Protein AF-A0A414Y641-F1 (afdb_monomer_lite)

Radius of gyration: 25.74 Å; chains: 1; bounding box: 58×32×74 Å

Sequence (148 aa):
MNNTESWKKYVPETVSLYHVDYRENLDEREDLQEQCIRNNNMGRLYETVMECYAEQEAESLLKILGEIKEKMAEEKRQEEFEEHREEITDLILSRNDTDPAEELIKNSAAVNMYYSPGTKIEERIGKEFRAMSCYKVRRALKLKKGQF

Secondary structure (DSSP, 8-state):
------GGGGS-SSB------TT--STT-HHHHHHHHHHT--HHHHHHHHHHHHHHHHHHHHHHHHHHHHHHHHTT-HHHHHHTHHHHHHHHHHTB---HHHHHHHHS---------S--------HHHHHHHHHHHHHHTTPPTT--

Structure (mmCIF, N/CA/C/O backbone):
data_AF-A0A414Y641-F1
#
_entry.id   AF-A0A414Y641-F1
#
loop_
_atom_site.group_PDB
_atom_site.id
_atom_site.type_symbol
_atom_site.label_atom_id
_atom_site.label_alt_id
_atom_site.label_comp_id
_atom_site.label_asym_id
_atom_site.label_entity_id
_atom_site.label_seq_id
_atom_site.pdbx_PDB_ins_code
_atom_site.Cartn_x
_atom_site.Cartn_y
_atom_site.Cartn_z
_atom_site.occupancy
_atom_site.B_iso_or_equiv
_atom_site.auth_seq_id
_atom_site.auth_comp_id
_atom_site.auth_asym_id
_atom_site.auth_atom_id
_atom_site.pdbx_PDB_model_num
ATOM 1 N N . MET A 1 1 ? -30.810 -17.330 24.790 1.00 35.00 1 MET A N 1
ATOM 2 C CA . MET A 1 1 ? -29.473 -17.624 24.239 1.00 35.00 1 MET A CA 1
ATOM 3 C C . MET A 1 1 ? -28.906 -16.291 23.800 1.00 35.00 1 MET A C 1
ATOM 5 O O . MET A 1 1 ? -29.420 -15.733 22.841 1.00 35.00 1 MET A O 1
ATOM 9 N N . ASN A 1 2 ? -27.972 -15.726 24.565 1.00 45.84 2 ASN A N 1
ATOM 10 C CA . ASN A 1 2 ? -27.297 -14.496 24.160 1.00 45.84 2 ASN A CA 1
ATOM 11 C C . ASN A 1 2 ? -26.370 -14.885 23.013 1.00 45.84 2 ASN A C 1
ATOM 13 O O . ASN A 1 2 ? -25.398 -15.602 23.227 1.00 45.84 2 ASN A O 1
ATOM 17 N N . ASN A 1 3 ? -26.746 -14.519 21.793 1.00 50.09 3 ASN A N 1
ATOM 18 C CA . ASN A 1 3 ? -25.867 -14.647 20.647 1.00 50.09 3 ASN A CA 1
ATOM 19 C C . ASN A 1 3 ? -24.822 -13.542 20.814 1.00 50.09 3 ASN A C 1
ATOM 21 O O . ASN A 1 3 ? -25.101 -12.386 20.508 1.00 50.09 3 ASN A O 1
ATOM 25 N N . THR A 1 4 ? -23.692 -13.851 21.447 1.00 64.88 4 THR A N 1
ATOM 26 C CA . THR A 1 4 ? -22.599 -12.890 21.602 1.00 64.88 4 THR A CA 1
ATOM 27 C C . THR A 1 4 ? -22.017 -12.667 20.209 1.00 64.88 4 THR A C 1
ATOM 29 O O . THR A 1 4 ? -21.233 -13.475 19.718 1.00 64.88 4 THR A O 1
ATOM 32 N N . GLU A 1 5 ? -22.490 -11.637 19.508 1.00 75.88 5 GLU A N 1
ATOM 33 C CA . GLU A 1 5 ? -22.011 -11.312 18.166 1.00 75.88 5 GLU A CA 1
ATOM 34 C C . GLU A 1 5 ? -20.498 -11.075 18.208 1.00 75.88 5 GLU A C 1
ATOM 36 O O . GLU A 1 5 ? -20.031 -10.252 18.988 1.00 75.88 5 GLU A O 1
ATOM 41 N N . SER A 1 6 ? -19.723 -11.788 17.390 1.00 89.75 6 SER A N 1
ATOM 42 C CA . SER A 1 6 ? -18.255 -11.685 17.374 1.00 89.75 6 SER A CA 1
ATOM 43 C C . SER A 1 6 ? -17.782 -10.259 17.067 1.00 89.75 6 SER A C 1
ATOM 45 O O . SER A 1 6 ? -18.344 -9.611 16.184 1.00 89.75 6 SER A O 1
ATOM 47 N N . TRP A 1 7 ? -16.703 -9.798 17.717 1.00 92.50 7 TRP A N 1
ATOM 48 C CA . TRP A 1 7 ? -16.044 -8.515 17.421 1.00 92.50 7 TRP A CA 1
ATOM 49 C C . TRP A 1 7 ? -15.680 -8.333 15.935 1.00 92.50 7 TRP A C 1
ATOM 51 O O . TRP A 1 7 ? -15.601 -7.211 15.436 1.00 92.50 7 TRP A O 1
ATOM 61 N N . LYS A 1 8 ? -15.542 -9.428 15.176 1.00 94.31 8 LYS A N 1
ATOM 62 C CA . LYS A 1 8 ? -15.269 -9.398 13.731 1.00 94.31 8 LYS A CA 1
ATOM 63 C C . LYS A 1 8 ? -16.312 -8.621 12.925 1.00 94.31 8 LYS A C 1
ATOM 65 O O . LYS A 1 8 ? -15.977 -8.159 11.838 1.00 94.31 8 LYS A O 1
ATOM 70 N N . LYS A 1 9 ? -17.544 -8.454 13.436 1.00 94.81 9 LYS A N 1
ATOM 71 C CA . LYS A 1 9 ? -18.591 -7.653 12.773 1.00 94.81 9 LYS A CA 1
ATOM 72 C C . LYS A 1 9 ? -18.244 -6.162 12.673 1.00 94.81 9 LYS A C 1
ATOM 74 O O . LYS A 1 9 ? -18.788 -5.483 11.812 1.00 94.81 9 LYS A O 1
ATOM 79 N N . TYR A 1 10 ? -17.387 -5.646 13.562 1.00 95.06 10 TYR A N 1
ATOM 80 C CA . TYR A 1 10 ? -17.015 -4.227 13.568 1.00 95.06 10 TYR A CA 1
ATOM 81 C C . TYR A 1 10 ? -15.903 -3.911 12.568 1.00 95.06 10 TYR A C 1
ATOM 83 O O . TYR A 1 10 ? -15.762 -2.758 12.165 1.00 95.06 10 TYR A O 1
ATOM 91 N N . VAL A 1 11 ? -15.127 -4.921 12.163 1.00 95.69 11 VAL A N 1
ATOM 92 C CA . VAL A 1 11 ? -14.043 -4.758 11.194 1.00 95.69 11 VAL A CA 1
ATOM 93 C C . VAL A 1 11 ? -14.639 -4.722 9.781 1.00 95.69 11 VAL A C 1
ATOM 95 O O . VAL A 1 11 ? -15.331 -5.679 9.415 1.00 95.69 11 VAL A O 1
ATOM 98 N N . PRO A 1 12 ? -14.371 -3.677 8.972 1.00 95.31 12 PRO A N 1
ATOM 99 C CA . PRO A 1 12 ? -14.831 -3.597 7.583 1.00 95.31 12 PRO A CA 1
ATOM 100 C C . PRO A 1 12 ? -14.421 -4.822 6.758 1.00 95.31 12 PRO A C 1
ATOM 102 O O . PRO A 1 12 ? -13.361 -5.395 7.008 1.00 95.31 12 PRO A O 1
ATOM 105 N N . GLU A 1 13 ? -15.248 -5.244 5.796 1.00 95.38 13 GLU A N 1
ATOM 106 C CA . GLU A 1 13 ? -14.956 -6.407 4.935 1.00 95.38 13 GLU A CA 1
ATOM 107 C C . GLU A 1 13 ? -13.778 -6.163 3.985 1.00 95.38 13 GLU A C 1
ATOM 109 O O . GLU A 1 13 ? -13.000 -7.083 3.742 1.00 95.38 13 GLU A O 1
ATOM 114 N N . THR A 1 14 ? -13.631 -4.927 3.508 1.00 94.94 14 THR A N 1
ATOM 115 C CA . THR A 1 14 ? -12.479 -4.438 2.748 1.00 94.94 14 THR A CA 1
ATOM 116 C C . THR A 1 14 ? -11.984 -3.140 3.370 1.00 94.94 14 THR A C 1
ATOM 118 O O . THR A 1 14 ? -12.766 -2.352 3.913 1.00 94.94 14 THR A O 1
ATOM 121 N N . VAL A 1 15 ? -10.673 -2.939 3.327 1.00 95.69 15 VAL A N 1
ATOM 122 C CA . VAL A 1 15 ? -10.003 -1.751 3.849 1.00 95.69 15 VAL A CA 1
ATOM 123 C C . VAL A 1 15 ? -9.024 -1.261 2.795 1.00 95.69 15 VAL A C 1
ATOM 125 O O . VAL A 1 15 ? -8.344 -2.068 2.182 1.00 95.69 15 VAL A O 1
ATOM 128 N N . SER A 1 16 ? -8.904 0.052 2.640 1.00 94.44 16 SER A N 1
ATOM 129 C CA . SER A 1 16 ? -7.830 0.656 1.858 1.00 94.44 16 SER A CA 1
ATOM 130 C C . SER A 1 16 ? -6.955 1.465 2.810 1.00 94.44 16 SER A C 1
ATOM 132 O O . SER A 1 16 ? -7.408 2.464 3.371 1.00 94.44 16 SER A O 1
ATOM 134 N N . LEU A 1 17 ? -5.725 1.003 3.043 1.00 96.06 17 LEU A N 1
ATOM 135 C CA . LEU A 1 17 ? -4.758 1.676 3.927 1.00 96.06 17 LEU A CA 1
ATOM 136 C C . LEU A 1 17 ? -3.925 2.734 3.202 1.00 96.06 17 LEU A C 1
ATOM 138 O O . LEU A 1 17 ? -3.322 3.599 3.834 1.00 96.06 17 LEU A O 1
ATOM 142 N N . TYR A 1 18 ? -3.925 2.670 1.877 1.00 96.06 18 TYR A N 1
ATOM 143 C CA . TYR A 1 18 ? -3.174 3.554 1.003 1.00 96.06 18 TYR A CA 1
ATOM 144 C C . TYR A 1 18 ? -4.109 4.354 0.105 1.00 96.06 18 TYR A C 1
ATOM 146 O O . TYR A 1 18 ? -5.161 3.870 -0.318 1.00 96.06 18 TYR A O 1
ATOM 154 N N . HIS A 1 19 ? -3.685 5.571 -0.214 1.00 94.62 19 HIS A N 1
ATOM 155 C CA . HIS A 1 19 ? -4.260 6.388 -1.270 1.00 94.62 19 HIS A CA 1
ATOM 156 C C . HIS A 1 19 ? -3.113 6.968 -2.092 1.00 94.62 19 HIS A C 1
ATOM 158 O O . HIS A 1 19 ? -2.407 7.846 -1.599 1.00 94.62 19 HIS A O 1
ATOM 164 N N . VAL A 1 20 ? -2.942 6.462 -3.315 1.00 95.56 20 VAL A N 1
ATOM 165 C CA . VAL A 1 20 ? -1.989 6.985 -4.299 1.00 95.56 20 VAL A CA 1
ATOM 166 C C . VAL A 1 20 ? -2.710 8.003 -5.177 1.00 95.56 20 VAL A C 1
ATOM 168 O O . VAL A 1 20 ? -3.756 7.706 -5.764 1.00 95.56 20 VAL A O 1
ATOM 171 N N . ASP A 1 21 ? -2.173 9.218 -5.281 1.00 94.50 21 ASP A N 1
ATOM 172 C CA . ASP A 1 21 ? -2.726 10.209 -6.211 1.00 94.50 21 ASP A CA 1
ATOM 173 C C . ASP A 1 21 ? -2.443 9.749 -7.652 1.00 94.50 21 ASP A C 1
ATOM 175 O O . ASP A 1 21 ? -1.349 9.292 -7.970 1.00 94.50 21 ASP A O 1
ATOM 179 N N . TYR A 1 22 ? -3.404 9.898 -8.568 1.00 91.75 22 TYR A N 1
ATOM 180 C CA . TYR A 1 22 ? -3.217 9.539 -9.983 1.00 91.75 22 TYR A CA 1
ATOM 181 C C . TYR A 1 22 ? -2.051 10.285 -10.661 1.00 91.75 22 TYR A C 1
ATOM 183 O O . TYR A 1 22 ? -1.612 9.903 -11.746 1.00 91.75 22 TYR A O 1
ATOM 191 N N . ARG A 1 23 ? -1.588 11.391 -10.067 1.00 94.38 23 ARG A N 1
ATOM 192 C CA . ARG A 1 23 ? -0.415 12.161 -10.498 1.00 94.38 23 ARG A CA 1
ATOM 193 C C . ARG A 1 23 ? 0.898 11.579 -9.991 1.00 94.38 23 ARG A C 1
ATOM 195 O O . ARG A 1 23 ? 1.932 11.890 -10.574 1.00 94.38 23 ARG A O 1
ATOM 202 N N . GLU A 1 24 ? 0.870 10.786 -8.926 1.00 95.12 24 GLU A N 1
ATOM 203 C CA . GLU A 1 24 ? 2.039 10.076 -8.422 1.00 95.12 24 GLU A CA 1
ATOM 204 C C . GLU A 1 24 ? 2.334 8.890 -9.333 1.00 95.12 24 GLU A C 1
ATOM 206 O O . GLU A 1 24 ? 1.459 8.090 -9.670 1.00 95.12 24 GLU A O 1
ATOM 211 N N . ASN A 1 25 ? 3.585 8.801 -9.768 1.00 94.88 25 ASN A N 1
ATOM 212 C CA . ASN A 1 25 ? 4.060 7.788 -10.694 1.00 94.88 25 ASN A CA 1
ATOM 213 C C . ASN A 1 25 ? 5.570 7.568 -10.506 1.00 94.88 25 ASN A C 1
ATOM 215 O O . ASN A 1 25 ? 6.214 8.192 -9.660 1.00 94.88 25 ASN A O 1
ATOM 219 N N . LEU A 1 26 ? 6.136 6.652 -11.287 1.00 93.69 26 LEU A N 1
ATOM 220 C CA . LEU A 1 26 ? 7.547 6.281 -11.235 1.00 93.69 26 LEU A CA 1
ATOM 221 C C . LEU A 1 26 ? 8.374 6.957 -12.331 1.00 93.69 26 LEU A C 1
ATOM 223 O O . LEU A 1 26 ? 9.550 6.619 -12.460 1.00 93.69 26 LEU A O 1
ATOM 227 N N . ASP A 1 27 ? 7.813 7.883 -13.113 1.00 92.00 27 ASP A N 1
ATOM 228 C CA . ASP A 1 27 ? 8.465 8.431 -14.312 1.00 92.00 27 ASP A CA 1
ATOM 229 C C . ASP A 1 27 ? 9.802 9.111 -13.975 1.00 92.00 27 ASP A C 1
ATOM 231 O O . ASP A 1 27 ? 10.774 8.977 -14.712 1.00 92.00 27 ASP A O 1
ATOM 235 N N . GLU A 1 28 ? 9.899 9.757 -12.810 1.00 91.25 28 GLU A N 1
ATOM 236 C CA . GLU A 1 28 ? 11.135 10.391 -12.323 1.00 91.25 28 GLU A CA 1
ATOM 237 C C . GLU A 1 28 ? 12.070 9.425 -11.560 1.00 91.25 28 GLU A C 1
ATOM 239 O O . GLU A 1 28 ? 13.081 9.838 -10.991 1.00 91.25 28 GLU A O 1
ATOM 244 N N . ARG A 1 29 ? 11.751 8.125 -11.529 1.00 91.19 29 ARG A N 1
ATOM 245 C CA . ARG A 1 29 ? 12.475 7.064 -10.800 1.00 91.19 29 ARG A CA 1
ATOM 246 C C . ARG A 1 29 ? 13.083 6.025 -11.747 1.00 91.19 29 ARG A C 1
ATOM 248 O O . ARG A 1 29 ? 13.043 4.823 -11.479 1.00 91.19 29 ARG A O 1
ATOM 255 N N . GLU A 1 30 ? 13.637 6.476 -12.873 1.00 89.38 30 GLU A N 1
ATOM 256 C CA . GLU A 1 30 ? 14.236 5.609 -13.903 1.00 89.38 30 GLU A CA 1
ATOM 257 C C . GLU A 1 30 ? 15.327 4.680 -13.345 1.00 89.38 30 GLU A C 1
ATOM 259 O O . GLU A 1 30 ? 15.433 3.523 -13.750 1.00 89.38 30 GLU A O 1
ATOM 264 N N . ASP A 1 31 ? 16.110 5.158 -12.376 1.00 90.69 31 ASP A N 1
ATOM 265 C CA . ASP A 1 31 ? 17.172 4.401 -11.712 1.00 90.69 31 ASP A CA 1
ATOM 266 C C . ASP 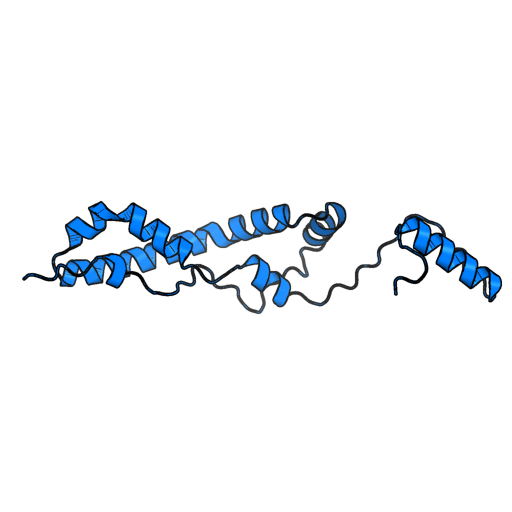A 1 31 ? 16.626 3.195 -10.933 1.00 90.69 31 ASP A C 1
ATOM 268 O O . ASP A 1 31 ? 17.191 2.097 -10.982 1.00 90.69 31 ASP A O 1
ATOM 272 N N . LEU A 1 32 ? 15.508 3.386 -10.233 1.00 93.12 32 LEU A N 1
ATOM 273 C CA . LEU A 1 32 ? 14.815 2.340 -9.492 1.00 93.12 32 LEU A CA 1
ATOM 274 C C . LEU A 1 32 ? 14.194 1.321 -10.450 1.00 93.12 32 LEU A C 1
ATOM 276 O O . LEU A 1 32 ? 14.330 0.112 -10.244 1.00 93.12 32 LEU A O 1
ATOM 280 N N . GLN A 1 33 ? 13.560 1.802 -11.521 1.00 90.00 33 GLN A N 1
ATOM 281 C CA . GLN A 1 33 ? 12.979 0.946 -12.553 1.00 90.00 33 GLN A CA 1
ATOM 282 C C . GLN A 1 33 ? 14.055 0.099 -13.254 1.00 90.00 33 GLN A C 1
ATOM 284 O O . GLN A 1 33 ? 13.896 -1.115 -13.413 1.00 90.00 33 GLN A O 1
ATOM 289 N N . GLU A 1 34 ? 15.190 0.704 -13.616 1.00 88.50 34 GLU A N 1
ATOM 290 C CA . GLU A 1 34 ? 16.319 0.004 -14.230 1.00 88.50 34 GLU A CA 1
ATOM 291 C C . GLU A 1 34 ? 16.888 -1.074 -13.297 1.00 88.50 34 GLU A C 1
ATOM 293 O O . GLU A 1 34 ? 17.149 -2.197 -13.741 1.00 88.50 34 GLU A O 1
ATOM 298 N N . GLN A 1 35 ? 17.059 -0.772 -12.005 1.00 90.62 35 GLN A N 1
ATOM 299 C CA . GLN A 1 35 ? 17.518 -1.751 -11.015 1.00 90.62 35 GLN A CA 1
ATOM 300 C C . GLN A 1 35 ? 16.579 -2.955 -10.930 1.00 90.62 35 GLN A C 1
ATOM 302 O O . GLN A 1 35 ? 17.054 -4.095 -10.925 1.00 90.62 35 GLN A O 1
ATOM 307 N N . CYS A 1 36 ? 15.264 -2.720 -10.914 1.00 91.44 36 CYS A N 1
ATOM 308 C CA . CYS A 1 36 ? 14.278 -3.797 -10.871 1.00 91.44 36 CYS A CA 1
ATOM 309 C C . CYS A 1 36 ? 14.388 -4.710 -12.099 1.00 91.44 36 CYS A C 1
ATOM 311 O O . CYS A 1 36 ? 14.387 -5.936 -11.970 1.00 91.44 36 CYS A O 1
ATOM 313 N N . ILE A 1 37 ? 14.574 -4.128 -13.286 1.00 87.31 37 ILE A N 1
ATOM 314 C CA . ILE A 1 37 ? 14.703 -4.873 -14.546 1.00 87.31 37 ILE A CA 1
ATOM 315 C C . ILE A 1 37 ? 16.026 -5.637 -14.618 1.00 87.31 37 ILE A C 1
ATOM 317 O O . ILE A 1 37 ? 16.031 -6.826 -14.939 1.00 87.31 37 ILE A O 1
ATOM 321 N N . ARG A 1 38 ? 17.156 -4.993 -14.296 1.00 86.31 38 ARG A N 1
ATOM 322 C CA . ARG A 1 38 ? 18.484 -5.632 -14.331 1.00 86.31 38 ARG A CA 1
ATOM 323 C C . ARG A 1 38 ? 18.575 -6.815 -13.372 1.00 86.31 38 ARG A C 1
ATOM 325 O O . ARG A 1 38 ? 19.190 -7.823 -13.714 1.00 86.31 38 ARG A O 1
ATOM 332 N N . ASN A 1 39 ? 17.950 -6.695 -12.203 1.00 89.25 39 ASN A N 1
ATOM 333 C CA . ASN A 1 39 ? 17.936 -7.743 -11.186 1.00 89.25 39 ASN A CA 1
ATOM 334 C C . ASN A 1 39 ? 16.778 -8.735 -11.362 1.00 89.25 39 ASN A C 1
ATOM 336 O O . ASN A 1 39 ? 16.738 -9.737 -10.649 1.00 89.25 39 ASN A O 1
ATOM 340 N N . ASN A 1 40 ? 15.857 -8.473 -12.299 1.00 88.00 40 ASN A N 1
ATOM 341 C CA . ASN A 1 40 ? 14.601 -9.204 -12.466 1.00 88.00 40 ASN A CA 1
ATOM 342 C C . ASN A 1 40 ? 13.874 -9.398 -11.120 1.00 88.00 40 ASN A C 1
ATOM 344 O O . ASN A 1 40 ? 13.499 -10.512 -10.750 1.00 88.00 40 ASN A O 1
ATOM 348 N N . ASN A 1 41 ? 13.775 -8.315 -10.348 1.00 91.31 41 ASN A N 1
ATOM 349 C CA . ASN A 1 41 ? 13.296 -8.338 -8.973 1.00 91.31 41 ASN A CA 1
ATOM 350 C C . ASN A 1 41 ? 12.661 -6.991 -8.595 1.00 91.31 41 ASN A C 1
ATOM 352 O O . ASN A 1 41 ? 13.331 -5.965 -8.642 1.00 91.31 41 ASN A O 1
ATOM 356 N N . MET A 1 42 ? 11.395 -7.014 -8.170 1.00 93.94 42 MET A N 1
ATOM 357 C CA . MET A 1 42 ? 10.636 -5.828 -7.743 1.00 93.94 42 MET A CA 1
ATOM 358 C C . MET A 1 42 ? 10.839 -5.467 -6.265 1.00 93.94 42 MET A C 1
ATOM 360 O O . MET A 1 42 ? 10.308 -4.462 -5.808 1.00 93.94 42 MET A O 1
ATOM 364 N N . GLY A 1 43 ? 11.604 -6.254 -5.505 1.00 95.38 43 GLY A N 1
ATOM 365 C CA . GLY A 1 43 ? 11.786 -6.068 -4.064 1.00 95.38 43 GLY A CA 1
ATOM 366 C C . GLY A 1 43 ? 12.259 -4.664 -3.699 1.00 95.38 43 GLY A C 1
ATOM 367 O O . GLY A 1 43 ? 11.716 -4.068 -2.781 1.00 95.38 43 GLY A O 1
ATOM 368 N N . ARG A 1 44 ? 13.181 -4.079 -4.478 1.00 94.50 44 ARG A N 1
ATOM 369 C CA . ARG A 1 44 ? 13.662 -2.717 -4.211 1.00 94.50 44 ARG A CA 1
ATOM 370 C C . ARG A 1 44 ? 12.589 -1.649 -4.437 1.00 94.50 44 ARG A C 1
ATOM 372 O O . ARG A 1 44 ? 12.563 -0.659 -3.706 1.00 94.50 44 ARG A O 1
ATOM 379 N N . LEU A 1 45 ? 11.719 -1.843 -5.433 1.00 95.81 45 LEU A N 1
ATOM 380 C CA . LEU A 1 45 ? 10.558 -0.979 -5.640 1.00 95.81 45 LEU A CA 1
ATOM 381 C C . LEU A 1 45 ? 9.621 -1.085 -4.440 1.00 95.81 45 LEU A C 1
ATOM 383 O O . LEU A 1 45 ? 9.296 -0.059 -3.860 1.00 95.81 45 LEU A O 1
ATOM 387 N N . TYR A 1 46 ? 9.257 -2.306 -4.041 1.00 96.25 46 TYR A N 1
ATOM 388 C CA . TYR A 1 46 ? 8.384 -2.529 -2.890 1.00 96.25 46 TYR A CA 1
ATOM 389 C C . TYR A 1 46 ? 8.959 -1.925 -1.608 1.00 96.25 46 TYR A C 1
ATOM 391 O O . TYR A 1 46 ? 8.258 -1.173 -0.951 1.00 96.25 46 TYR A O 1
ATOM 399 N N . GLU A 1 47 ? 10.233 -2.157 -1.285 1.00 96.06 47 GLU A N 1
ATOM 400 C CA . GLU A 1 47 ? 10.897 -1.527 -0.132 1.00 96.06 47 GLU A CA 1
ATOM 401 C C . GLU A 1 47 ? 10.743 -0.003 -0.154 1.00 96.06 47 GLU A C 1
ATOM 403 O O . GLU A 1 47 ? 10.293 0.594 0.817 1.00 96.06 47 GLU A O 1
ATOM 408 N N . THR A 1 48 ? 11.057 0.617 -1.293 1.00 95.69 48 THR A N 1
ATOM 409 C CA . THR A 1 48 ? 10.987 2.074 -1.447 1.00 95.69 48 THR A CA 1
ATOM 410 C C . THR A 1 48 ? 9.557 2.586 -1.290 1.00 95.69 48 THR A C 1
ATOM 412 O O . THR A 1 48 ? 9.330 3.580 -0.609 1.00 95.69 48 THR A O 1
ATOM 415 N N . VAL A 1 49 ? 8.591 1.937 -1.943 1.00 95.94 49 VAL A N 1
ATOM 416 C CA . VAL A 1 49 ? 7.189 2.358 -1.898 1.00 95.94 49 VAL A CA 1
ATOM 417 C C . VAL A 1 49 ? 6.642 2.181 -0.484 1.00 95.94 49 VAL A C 1
ATOM 419 O O . VAL A 1 49 ? 6.086 3.124 0.063 1.00 95.94 49 VAL A O 1
ATOM 422 N N . MET A 1 50 ? 6.862 1.034 0.155 1.00 93.06 50 MET A N 1
ATOM 423 C CA . MET A 1 50 ? 6.396 0.804 1.524 1.00 93.06 50 MET A CA 1
ATOM 424 C C . MET A 1 50 ? 6.999 1.815 2.508 1.00 93.06 50 MET A C 1
ATOM 426 O O . MET A 1 50 ? 6.288 2.303 3.377 1.00 93.06 50 MET A O 1
ATOM 430 N N . GLU A 1 51 ? 8.269 2.204 2.345 1.00 96.00 51 GLU A N 1
ATOM 431 C CA . GLU A 1 51 ? 8.876 3.287 3.135 1.00 96.00 51 GLU A CA 1
ATOM 432 C C . GLU A 1 51 ? 8.182 4.641 2.909 1.00 96.00 51 GLU A C 1
ATOM 434 O O . GLU A 1 51 ? 7.928 5.362 3.873 1.00 96.00 51 GLU A O 1
ATOM 439 N N . CYS A 1 52 ? 7.842 4.987 1.661 1.00 95.12 52 CYS A N 1
ATOM 440 C CA . CYS A 1 52 ? 7.148 6.238 1.337 1.00 95.12 52 CYS A CA 1
ATOM 441 C C . CYS A 1 52 ? 5.720 6.299 1.900 1.00 95.12 52 CYS A C 1
ATOM 443 O O . CYS A 1 52 ? 5.270 7.376 2.282 1.00 95.12 52 CYS A O 1
ATOM 445 N N . TYR A 1 53 ? 5.025 5.162 1.962 1.00 96.44 53 TYR A N 1
ATOM 446 C CA . TYR A 1 53 ? 3.631 5.079 2.409 1.00 96.44 53 TYR A CA 1
ATOM 447 C C . TYR A 1 53 ? 3.473 4.641 3.876 1.00 96.44 53 TYR A C 1
ATOM 449 O O . TYR A 1 53 ? 2.349 4.566 4.367 1.00 96.44 53 TYR A O 1
ATOM 457 N N . ALA A 1 54 ? 4.569 4.393 4.601 1.00 95.88 54 ALA A N 1
ATOM 458 C CA . ALA A 1 54 ? 4.532 3.892 5.978 1.00 95.88 54 ALA A CA 1
ATOM 459 C C . ALA A 1 54 ? 3.777 4.821 6.947 1.00 95.88 54 ALA A C 1
ATOM 461 O O . ALA A 1 54 ? 3.036 4.353 7.811 1.00 95.88 54 ALA A O 1
ATOM 462 N N . GLU A 1 55 ? 3.951 6.140 6.811 1.00 97.31 55 GLU A N 1
ATOM 463 C CA . GLU A 1 55 ? 3.242 7.117 7.649 1.00 97.31 55 GLU A CA 1
ATOM 464 C C . GLU A 1 55 ? 1.738 7.096 7.357 1.00 97.31 55 GLU A C 1
ATOM 466 O O . GLU A 1 55 ? 0.928 6.992 8.276 1.00 97.31 55 GLU A O 1
ATOM 471 N N . GLN A 1 56 ? 1.365 7.081 6.076 1.00 96.25 56 GLN A N 1
ATOM 472 C CA . GLN A 1 56 ? -0.031 7.020 5.653 1.00 96.25 56 GLN A CA 1
ATOM 473 C C . GLN A 1 56 ? -0.723 5.718 6.080 1.00 96.25 56 GLN A C 1
ATOM 475 O O . GLN A 1 56 ? -1.881 5.751 6.502 1.00 96.25 56 GLN A O 1
ATOM 480 N N . GLU A 1 57 ? -0.028 4.582 6.001 1.00 96.44 57 GLU A N 1
ATOM 481 C CA . GLU A 1 57 ? -0.522 3.297 6.501 1.00 96.44 57 GLU A CA 1
ATOM 482 C C . GLU A 1 57 ? -0.813 3.377 8.000 1.00 96.44 57 GLU A C 1
ATOM 484 O O . GLU A 1 57 ? -1.903 3.010 8.445 1.00 96.44 57 GLU A O 1
ATOM 489 N N . ALA A 1 58 ? 0.140 3.903 8.777 1.00 96.81 58 ALA A N 1
ATOM 490 C CA . ALA A 1 58 ? 0.006 4.041 10.220 1.00 96.81 58 ALA A CA 1
ATOM 491 C C . ALA A 1 58 ? -1.162 4.966 10.595 1.00 96.81 58 ALA A C 1
ATOM 493 O O . ALA A 1 58 ? -1.966 4.621 11.464 1.00 96.81 58 ALA A O 1
ATOM 494 N N . GLU A 1 59 ? -1.297 6.112 9.927 1.00 97.75 59 GLU A N 1
ATOM 495 C CA . GLU A 1 59 ? -2.404 7.047 10.141 1.00 97.75 59 GLU A CA 1
ATOM 496 C C . GLU A 1 59 ? -3.762 6.427 9.791 1.00 97.75 59 GLU A C 1
ATOM 498 O O . GLU A 1 59 ? -4.712 6.515 10.578 1.00 97.75 59 GLU A O 1
ATOM 503 N N . SER A 1 60 ? -3.855 5.756 8.641 1.00 97.19 60 SER A N 1
ATOM 504 C CA . SER A 1 60 ? -5.086 5.107 8.179 1.00 97.19 60 SER A CA 1
ATOM 505 C C . SER A 1 60 ? -5.504 3.978 9.116 1.00 97.19 60 SER A C 1
ATOM 507 O O . SER A 1 60 ? -6.667 3.896 9.520 1.00 97.19 60 SER A O 1
ATOM 509 N N . LEU A 1 61 ? -4.548 3.150 9.538 1.00 97.56 61 LEU A N 1
ATOM 510 C CA . LEU A 1 61 ? -4.776 2.079 10.500 1.00 97.56 61 LEU A CA 1
ATOM 511 C C . LEU A 1 61 ? -5.255 2.629 11.849 1.00 97.56 61 LEU A C 1
ATOM 513 O O . LEU A 1 61 ? -6.238 2.132 12.401 1.00 97.56 61 LEU A O 1
ATOM 517 N N . LEU A 1 62 ? -4.605 3.674 12.375 1.00 97.88 62 LEU A N 1
ATOM 518 C CA . LEU A 1 62 ? -5.006 4.307 13.635 1.00 97.88 62 LEU A CA 1
ATOM 519 C C . LEU A 1 62 ? -6.421 4.881 13.563 1.00 97.88 62 LEU A C 1
ATOM 521 O O . LEU A 1 62 ? -7.192 4.719 14.511 1.00 97.88 62 LEU A O 1
ATOM 525 N N . LYS A 1 63 ? -6.779 5.508 12.440 1.00 97.94 63 LYS A N 1
ATOM 526 C CA . LYS A 1 63 ? -8.128 6.027 12.213 1.00 97.94 63 LYS A CA 1
ATOM 527 C C . LYS A 1 63 ? -9.170 4.908 12.245 1.00 97.94 63 LYS A C 1
ATOM 529 O O . LYS A 1 63 ? -10.145 5.011 12.986 1.00 97.94 63 LYS A O 1
ATOM 534 N N . ILE A 1 64 ? -8.944 3.822 11.507 1.00 97.44 64 ILE A N 1
ATOM 535 C CA . ILE A 1 64 ? -9.866 2.675 11.453 1.00 97.44 64 ILE A CA 1
ATOM 536 C C . ILE A 1 64 ? -10.000 2.018 12.829 1.00 97.44 64 ILE A C 1
ATOM 538 O O . ILE A 1 64 ? -11.109 1.709 13.265 1.00 97.44 64 ILE A O 1
ATOM 542 N N . LEU A 1 65 ? -8.887 1.838 13.546 1.00 97.81 65 LEU A N 1
ATOM 543 C CA . LEU A 1 65 ? -8.904 1.322 14.914 1.00 97.81 65 LEU A CA 1
ATOM 544 C C . LEU A 1 65 ? -9.711 2.227 15.852 1.00 97.81 65 LEU A C 1
ATOM 546 O O . LEU A 1 65 ? -10.461 1.718 16.683 1.00 97.81 65 LEU A O 1
ATOM 550 N N . GLY A 1 66 ? -9.594 3.550 15.706 1.00 97.50 66 GLY A N 1
ATOM 551 C CA . GLY A 1 66 ? -10.408 4.524 16.431 1.00 97.50 66 GLY A CA 1
ATOM 552 C C . GLY A 1 66 ? -11.902 4.357 16.153 1.00 97.50 66 GLY A C 1
ATOM 553 O O . GLY A 1 66 ? -12.683 4.212 17.090 1.00 97.50 66 GLY A O 1
ATOM 554 N N . GLU A 1 67 ? -12.291 4.275 14.880 1.00 97.38 67 GLU A N 1
ATOM 555 C CA . GLU A 1 67 ? -13.689 4.079 14.470 1.00 97.38 67 GLU A CA 1
ATOM 556 C C . GLU A 1 67 ? -14.273 2.749 14.982 1.00 97.38 67 GLU A C 1
ATOM 558 O O . GLU A 1 67 ? -15.430 2.688 15.404 1.00 97.38 67 GLU A O 1
ATOM 563 N N . ILE A 1 68 ? -13.485 1.668 14.974 1.00 96.81 68 ILE A N 1
ATOM 564 C CA . ILE A 1 68 ? -13.891 0.369 15.536 1.00 96.81 68 ILE A CA 1
ATOM 565 C C . ILE A 1 68 ? -14.069 0.481 17.052 1.00 96.81 68 ILE A C 1
ATOM 567 O O . ILE A 1 68 ? -15.082 0.023 17.587 1.00 96.81 68 ILE A O 1
ATOM 571 N N . LYS A 1 69 ? -13.112 1.110 17.744 1.00 97.19 69 LYS A N 1
ATOM 572 C CA . LYS A 1 69 ? -13.163 1.313 19.194 1.00 97.19 69 LYS A CA 1
ATOM 573 C C . LYS A 1 69 ? -14.394 2.116 19.607 1.00 97.19 69 LYS A C 1
ATOM 575 O O . LYS A 1 69 ? -15.050 1.745 20.578 1.00 97.19 69 LYS A O 1
ATOM 580 N N . GLU A 1 70 ? -14.732 3.170 18.868 1.00 97.12 70 GLU 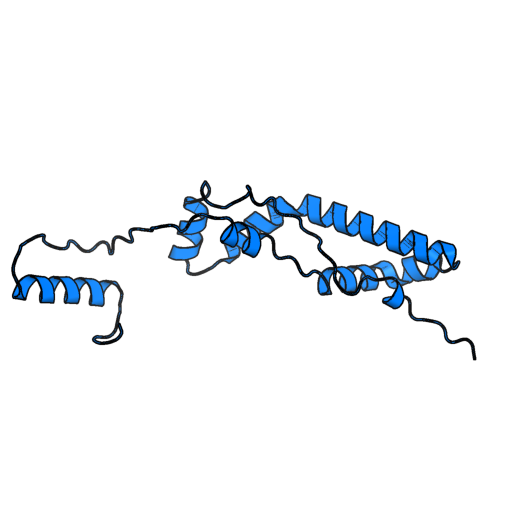A N 1
ATOM 581 C CA . GLU A 1 70 ? -15.933 3.978 19.102 1.00 97.12 70 GLU A CA 1
ATOM 582 C C . GLU A 1 70 ? -17.213 3.145 18.950 1.00 97.12 70 GLU A C 1
ATOM 584 O O . GLU A 1 70 ? -18.015 3.091 19.884 1.00 97.12 70 GLU A O 1
ATOM 589 N N . LYS A 1 71 ? -17.362 2.392 17.849 1.00 95.56 71 LYS A N 1
ATOM 590 C CA . LYS A 1 71 ? -18.524 1.504 17.628 1.00 95.56 71 LYS A CA 1
ATOM 591 C C . LYS A 1 71 ? -18.669 0.434 18.715 1.00 95.56 71 LYS A C 1
ATOM 593 O O . LYS A 1 71 ? -19.776 0.124 19.147 1.00 95.56 71 LYS A O 1
ATOM 598 N N . MET A 1 72 ? -17.560 -0.138 19.184 1.00 95.06 72 MET A N 1
ATOM 599 C CA . MET A 1 72 ? -17.585 -1.112 20.282 1.00 95.06 72 MET A CA 1
ATOM 600 C C . MET A 1 72 ? -17.913 -0.454 21.628 1.00 95.06 72 MET A C 1
ATOM 602 O O . MET A 1 72 ? -18.610 -1.053 22.450 1.00 95.06 72 MET A O 1
ATOM 606 N N . ALA A 1 73 ? -17.450 0.776 21.864 1.00 94.62 73 ALA A N 1
ATOM 607 C CA . ALA A 1 73 ? -17.751 1.527 23.080 1.00 94.62 73 ALA A CA 1
ATOM 608 C C . ALA A 1 73 ? -19.243 1.886 23.190 1.00 94.62 73 ALA A C 1
ATOM 610 O O . ALA A 1 73 ? -19.800 1.796 24.287 1.00 94.62 73 ALA A O 1
ATOM 611 N N . GLU A 1 74 ? -19.914 2.196 22.075 1.00 95.19 74 GLU A N 1
ATOM 612 C CA . GLU A 1 74 ? -21.372 2.401 22.025 1.00 95.19 74 GLU A CA 1
ATOM 613 C C . GLU A 1 74 ? -22.154 1.175 22.534 1.00 95.19 74 GLU A C 1
ATOM 615 O O . GLU A 1 74 ? -23.166 1.313 23.226 1.00 95.19 74 GLU A O 1
ATOM 620 N N . GLU A 1 75 ? -21.641 -0.032 22.279 1.00 94.31 75 GLU A N 1
ATOM 621 C CA . GLU A 1 75 ? -22.205 -1.300 22.759 1.00 94.31 75 GLU A CA 1
ATOM 622 C C . GLU A 1 75 ? -21.635 -1.755 24.123 1.00 94.31 75 GLU A C 1
ATOM 624 O O . GLU A 1 75 ? -21.940 -2.857 24.580 1.00 94.31 75 GLU A O 1
ATOM 629 N N . LYS A 1 76 ? -20.845 -0.913 24.812 1.00 92.94 76 LYS A N 1
ATOM 630 C CA . LYS A 1 76 ? -20.147 -1.218 26.084 1.00 92.94 76 LYS A CA 1
ATOM 631 C C . LYS A 1 76 ? -19.158 -2.390 25.997 1.00 92.94 76 LYS A C 1
ATOM 633 O O . LYS A 1 76 ? -18.916 -3.072 26.989 1.00 92.94 76 LYS A O 1
ATOM 638 N N . ARG A 1 77 ? -18.561 -2.608 24.825 1.00 93.06 77 ARG A N 1
ATOM 639 C CA . ARG A 1 77 ? -17.603 -3.691 24.534 1.00 93.06 77 ARG A CA 1
ATOM 640 C C . ARG A 1 77 ? -16.168 -3.188 24.378 1.00 93.06 77 ARG A C 1
ATOM 642 O O . ARG A 1 77 ? -15.359 -3.794 23.690 1.00 93.06 77 ARG A O 1
ATOM 649 N N . GLN A 1 78 ? -15.837 -2.060 25.002 1.00 91.56 78 GLN A N 1
ATOM 650 C CA . GLN A 1 78 ? -14.507 -1.463 24.880 1.00 91.56 78 GLN A CA 1
ATOM 651 C C . GLN A 1 78 ? -13.393 -2.356 25.457 1.00 91.56 78 GLN A C 1
ATOM 653 O O . GLN A 1 78 ? -12.287 -2.344 24.932 1.00 91.56 78 GLN A O 1
ATOM 658 N N . GLU A 1 79 ? -13.672 -3.143 26.500 1.00 92.81 79 GLU A N 1
ATOM 659 C CA . GLU A 1 79 ? -12.696 -4.097 27.053 1.00 92.81 79 GLU A CA 1
ATOM 660 C C . GLU A 1 79 ? -12.336 -5.186 26.030 1.00 92.81 79 GLU A C 1
ATOM 662 O O . GLU A 1 79 ? -11.159 -5.449 25.809 1.00 92.81 79 GLU A O 1
ATOM 667 N N . GLU A 1 80 ? -13.328 -5.720 25.308 1.00 94.06 80 GLU A N 1
ATOM 668 C CA . GLU A 1 80 ? -13.117 -6.718 24.248 1.00 94.06 80 GLU A CA 1
ATOM 669 C C . GLU A 1 80 ? -12.288 -6.163 23.077 1.00 94.06 80 GLU A C 1
ATOM 671 O O . GLU A 1 80 ? -11.523 -6.896 22.455 1.00 94.06 80 GLU A O 1
ATOM 676 N N . PHE A 1 81 ? -12.394 -4.860 22.784 1.00 95.31 81 PHE A N 1
ATOM 677 C CA . PHE A 1 81 ? -11.522 -4.217 21.797 1.00 95.31 81 PHE A CA 1
ATOM 678 C C . PHE A 1 81 ? -10.050 -4.273 22.221 1.00 95.31 81 PHE A C 1
ATOM 680 O O . PHE A 1 81 ? -9.192 -4.580 21.398 1.00 95.31 81 PHE A O 1
ATOM 687 N N . GLU A 1 82 ? -9.750 -3.971 23.487 1.00 95.62 82 GLU A N 1
ATOM 688 C CA . GLU A 1 82 ? -8.371 -3.998 23.987 1.00 95.62 82 GLU A CA 1
ATOM 689 C C . GLU A 1 82 ? -7.836 -5.438 24.064 1.00 95.62 82 GLU A C 1
ATOM 691 O O . GLU A 1 82 ? -6.678 -5.670 23.724 1.00 95.62 82 GLU A O 1
ATOM 696 N N . GLU A 1 83 ? -8.681 -6.411 24.429 1.00 96.12 83 GLU A N 1
ATOM 697 C CA . GLU A 1 83 ? -8.330 -7.841 24.441 1.00 96.12 83 GLU A CA 1
ATOM 698 C C . GLU A 1 83 ? -7.975 -8.374 23.044 1.00 96.12 83 GLU A C 1
ATOM 700 O O . GLU A 1 83 ? -7.019 -9.135 22.901 1.00 96.12 83 GLU A O 1
ATOM 705 N N . HIS A 1 84 ? -8.706 -7.950 22.009 1.00 96.38 84 HIS A N 1
ATOM 706 C CA . HIS A 1 84 ? -8.530 -8.419 20.631 1.00 96.38 84 HIS A CA 1
ATOM 707 C C . HIS A 1 84 ? -7.803 -7.416 19.722 1.00 96.38 84 HIS A C 1
ATOM 709 O O . HIS A 1 84 ? -7.847 -7.548 18.500 1.00 96.38 84 HIS A O 1
ATOM 715 N N . ARG A 1 85 ? -7.116 -6.408 20.276 1.00 96.19 85 ARG A N 1
ATOM 716 C CA . ARG A 1 85 ? -6.519 -5.311 19.492 1.00 96.19 85 ARG A CA 1
ATOM 717 C C . ARG A 1 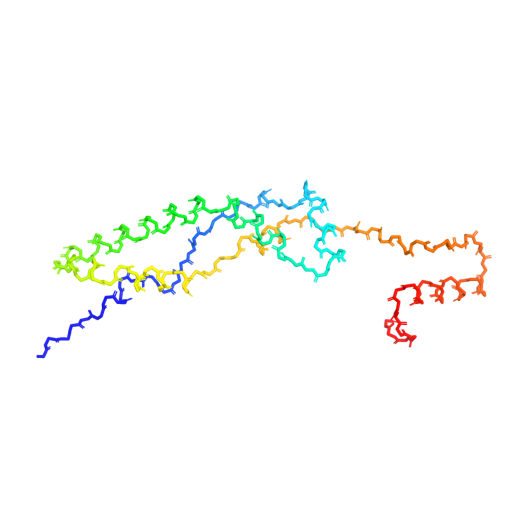85 ? -5.549 -5.796 18.410 1.00 96.19 85 ARG A C 1
ATOM 719 O O . ARG A 1 85 ? -5.564 -5.274 17.293 1.00 96.19 85 ARG A O 1
ATOM 726 N N . GLU A 1 86 ? -4.704 -6.773 18.734 1.00 97.12 86 GLU A N 1
ATOM 727 C CA . GLU A 1 86 ? -3.756 -7.369 17.781 1.00 97.12 86 GLU A CA 1
ATOM 728 C C . GLU A 1 86 ? -4.496 -8.132 16.675 1.00 97.12 86 GLU A C 1
ATOM 730 O O . GLU A 1 86 ? -4.274 -7.873 15.499 1.00 97.12 86 GLU A O 1
ATOM 735 N N . GLU A 1 87 ? -5.472 -8.968 17.034 1.00 97.69 87 GLU A N 1
ATOM 736 C CA . GLU A 1 87 ? -6.272 -9.741 16.074 1.00 97.69 87 GLU A CA 1
ATOM 737 C C . GLU A 1 87 ? -7.110 -8.846 15.147 1.00 97.69 87 GLU A C 1
ATOM 739 O O . GLU A 1 87 ? -7.295 -9.157 13.970 1.00 97.69 87 GLU A O 1
ATOM 744 N N . ILE A 1 88 ? -7.617 -7.723 15.666 1.00 97.50 88 ILE A N 1
ATOM 745 C CA . ILE A 1 88 ? -8.297 -6.694 14.874 1.00 97.50 88 ILE A CA 1
ATOM 746 C C . ILE A 1 88 ? -7.313 -6.070 13.884 1.00 97.50 88 ILE A C 1
ATOM 748 O O . ILE A 1 88 ? -7.655 -5.913 12.713 1.00 97.50 88 ILE A O 1
ATOM 752 N N . THR A 1 89 ? -6.101 -5.742 14.336 1.00 97.50 89 THR A N 1
ATOM 753 C CA . THR A 1 89 ? -5.050 -5.159 13.490 1.00 97.50 89 THR A CA 1
ATOM 754 C C . THR A 1 89 ? -4.670 -6.113 12.360 1.00 97.50 89 THR A C 1
ATOM 756 O O . THR A 1 89 ? -4.715 -5.726 11.194 1.00 97.50 89 THR A O 1
ATOM 759 N N . ASP A 1 90 ? -4.401 -7.378 12.679 1.00 97.56 90 ASP A N 1
ATOM 760 C CA . ASP A 1 90 ? -4.080 -8.410 11.691 1.00 97.56 90 ASP A CA 1
ATOM 761 C C . ASP A 1 90 ? -5.220 -8.607 10.686 1.00 97.56 90 ASP A C 1
ATOM 763 O O . ASP A 1 90 ? -4.990 -8.749 9.483 1.00 97.56 90 ASP A O 1
ATOM 767 N N . LEU A 1 91 ? -6.472 -8.577 11.158 1.00 97.31 91 LEU A N 1
ATOM 768 C CA . LEU A 1 91 ? -7.631 -8.705 10.285 1.00 97.31 91 LEU A CA 1
ATOM 769 C C . LEU A 1 91 ? -7.763 -7.508 9.336 1.00 97.31 91 LEU A C 1
ATOM 771 O O . LEU A 1 91 ? -8.060 -7.721 8.162 1.00 97.31 91 LEU A O 1
ATOM 775 N N . ILE A 1 92 ? -7.511 -6.283 9.808 1.00 97.31 92 ILE A N 1
ATOM 776 C CA . ILE A 1 92 ? -7.482 -5.074 8.970 1.00 97.31 92 ILE A CA 1
ATOM 777 C C . ILE A 1 92 ? -6.410 -5.207 7.885 1.00 97.31 92 ILE A C 1
ATOM 779 O O . ILE A 1 92 ? -6.726 -5.053 6.709 1.00 97.31 92 ILE A O 1
ATOM 783 N N . LEU A 1 93 ? -5.177 -5.561 8.263 1.00 95.31 93 LEU A N 1
ATOM 784 C CA . LEU A 1 93 ? -4.067 -5.739 7.320 1.00 95.31 93 LEU A CA 1
ATOM 785 C C . LEU A 1 93 ? -4.373 -6.831 6.284 1.00 95.31 93 LEU A C 1
ATOM 787 O O . LEU A 1 93 ? -4.118 -6.652 5.098 1.00 95.31 93 LEU A O 1
ATOM 791 N N . SER A 1 94 ? -4.991 -7.942 6.701 1.00 95.94 94 SER A N 1
ATOM 792 C CA . SER A 1 94 ? -5.379 -9.033 5.792 1.00 95.94 94 SER A CA 1
ATOM 793 C C . SER A 1 94 ? -6.500 -8.668 4.812 1.00 95.94 94 SER A C 1
ATOM 795 O O . SER A 1 94 ? -6.662 -9.330 3.788 1.00 95.94 94 SER A O 1
ATOM 797 N N . ARG A 1 95 ? -7.293 -7.642 5.143 1.00 96.19 95 ARG A N 1
ATOM 798 C CA . ARG A 1 95 ? -8.396 -7.119 4.327 1.00 96.19 95 ARG A CA 1
ATOM 799 C C . ARG A 1 95 ? -8.002 -5.869 3.545 1.00 96.19 95 ARG A C 1
ATOM 801 O O . ARG A 1 95 ? -8.872 -5.280 2.903 1.00 96.19 95 ARG A O 1
ATOM 808 N N . ASN A 1 96 ? -6.730 -5.470 3.611 1.00 95.56 96 ASN A N 1
ATOM 809 C CA . ASN A 1 96 ? -6.218 -4.376 2.811 1.00 95.56 96 ASN A CA 1
ATOM 810 C C . ASN A 1 96 ? -6.239 -4.766 1.327 1.00 95.56 96 ASN A C 1
ATOM 812 O O . ASN A 1 96 ? -5.613 -5.753 0.939 1.00 95.56 96 ASN A O 1
ATOM 816 N N . ASP A 1 97 ? -6.969 -4.009 0.513 1.00 93.00 97 ASP A N 1
ATOM 817 C CA . ASP A 1 97 ? -7.148 -4.273 -0.917 1.00 93.00 97 ASP A CA 1
ATOM 818 C C . ASP A 1 97 ? -6.310 -3.367 -1.826 1.00 93.00 97 ASP A C 1
ATOM 820 O O . ASP A 1 97 ? -6.325 -3.546 -3.046 1.00 93.00 97 ASP A O 1
ATOM 824 N N . THR A 1 98 ? -5.543 -2.438 -1.250 1.00 91.06 98 THR A N 1
ATOM 825 C CA . THR A 1 98 ? -4.679 -1.527 -2.003 1.00 91.06 98 THR A CA 1
ATOM 826 C C . THR A 1 98 ? -3.206 -1.937 -1.964 1.00 91.06 98 THR A C 1
ATOM 828 O O . THR A 1 98 ? -2.640 -2.197 -0.901 1.00 91.06 98 THR A O 1
ATOM 831 N N . ASP A 1 99 ? -2.574 -1.957 -3.144 1.00 94.31 99 ASP A N 1
ATOM 832 C CA . ASP A 1 99 ? -1.122 -2.076 -3.334 1.00 94.31 99 ASP A CA 1
ATOM 833 C C . ASP A 1 99 ? -0.604 -0.778 -3.988 1.00 94.31 99 ASP A C 1
ATOM 835 O O . ASP A 1 99 ? -0.801 -0.574 -5.194 1.00 94.31 99 ASP A O 1
ATOM 839 N N . PRO A 1 100 ? 0.065 0.110 -3.228 1.00 96.12 100 PRO A N 1
ATOM 840 C CA . PRO A 1 100 ? 0.529 1.388 -3.755 1.00 96.12 100 PRO A CA 1
ATOM 841 C C . PRO A 1 100 ? 1.593 1.220 -4.847 1.00 96.12 100 PRO A C 1
ATOM 843 O O . PRO A 1 100 ? 1.686 2.054 -5.746 1.00 96.12 100 PRO A O 1
ATOM 846 N N . ALA A 1 101 ? 2.376 0.134 -4.838 1.00 95.62 101 ALA A N 1
ATOM 847 C CA . ALA A 1 101 ? 3.363 -0.105 -5.887 1.00 95.62 101 ALA A CA 1
ATOM 848 C C . ALA A 1 101 ? 2.668 -0.436 -7.213 1.00 95.62 101 ALA A C 1
ATOM 850 O O . ALA A 1 101 ? 3.080 0.052 -8.267 1.00 95.62 101 ALA A O 1
ATOM 851 N N . GLU A 1 102 ? 1.590 -1.221 -7.163 1.00 94.19 102 GLU A N 1
ATOM 852 C CA . GLU A 1 102 ? 0.784 -1.530 -8.342 1.00 94.19 102 GLU A CA 1
ATOM 853 C C . GLU A 1 102 ? 0.118 -0.269 -8.915 1.00 94.19 102 GLU A C 1
ATOM 855 O O . GLU A 1 102 ? 0.104 -0.078 -10.134 1.00 94.19 102 GLU A O 1
ATOM 860 N N . GLU A 1 103 ? -0.396 0.616 -8.058 1.00 94.81 103 GLU A N 1
ATOM 861 C CA . GLU A 1 103 ? -0.998 1.888 -8.479 1.00 94.81 103 GLU A CA 1
ATOM 862 C C . GLU A 1 103 ? 0.027 2.835 -9.113 1.00 94.81 103 GLU A C 1
ATOM 864 O O . GLU A 1 103 ? -0.201 3.335 -10.215 1.00 94.81 103 GLU A O 1
ATOM 869 N N . LEU A 1 104 ? 1.202 3.001 -8.501 1.00 95.88 104 LEU A N 1
ATOM 870 C CA . LEU A 1 104 ? 2.283 3.812 -9.068 1.00 95.88 104 LEU A CA 1
ATOM 871 C C . LEU A 1 104 ? 2.747 3.290 -10.434 1.00 95.88 1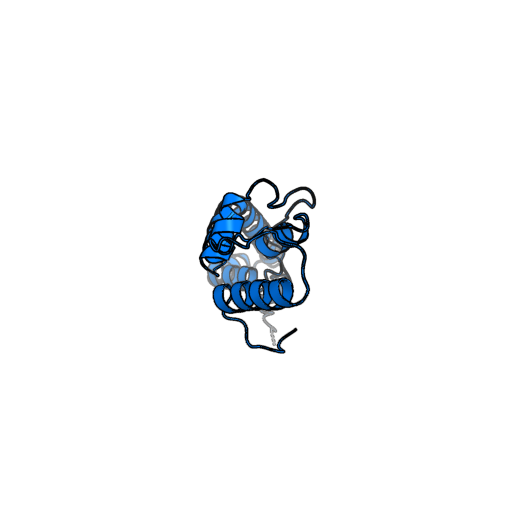04 LEU A C 1
ATOM 873 O O . LEU A 1 104 ? 2.979 4.080 -11.350 1.00 95.88 104 LEU A O 1
ATOM 877 N N . ILE A 1 105 ? 2.850 1.968 -10.609 1.00 93.31 105 ILE A N 1
ATOM 878 C CA . ILE A 1 105 ? 3.163 1.356 -11.911 1.00 93.31 105 ILE A CA 1
ATOM 879 C C . ILE A 1 105 ? 2.071 1.673 -12.940 1.00 93.31 105 ILE A C 1
ATOM 881 O O . ILE A 1 105 ? 2.395 2.010 -14.077 1.00 93.31 105 ILE A O 1
ATOM 885 N N . LYS A 1 106 ? 0.789 1.586 -12.562 1.00 93.25 106 LYS A N 1
ATOM 886 C CA . LYS A 1 106 ? -0.343 1.901 -13.454 1.00 93.25 106 LYS A CA 1
ATOM 887 C C . LYS A 1 106 ? -0.370 3.371 -13.871 1.00 93.25 106 LYS A C 1
ATOM 889 O O . LYS A 1 106 ? -0.740 3.659 -15.007 1.00 93.25 106 LYS A O 1
ATOM 894 N N . ASN A 1 107 ? 0.014 4.272 -12.971 1.00 94.75 107 ASN A N 1
ATOM 895 C CA . ASN A 1 107 ? 0.055 5.713 -13.228 1.00 94.75 107 ASN A CA 1
ATOM 896 C C . ASN A 1 107 ? 1.279 6.137 -14.051 1.00 94.75 107 ASN A C 1
ATOM 898 O O . ASN A 1 107 ? 1.289 7.229 -14.617 1.00 94.75 107 ASN A O 1
ATOM 902 N N . SER A 1 108 ? 2.309 5.289 -14.113 1.00 92.25 108 SER A N 1
ATOM 903 C CA . SER A 1 108 ? 3.539 5.567 -14.854 1.00 92.25 108 SER A CA 1
ATOM 904 C C . SER A 1 108 ? 3.324 5.484 -16.359 1.00 92.25 108 SER A C 1
ATOM 906 O O . SER A 1 108 ? 2.585 4.636 -16.871 1.00 92.25 108 SER A O 1
ATOM 908 N N . ALA A 1 109 ? 4.002 6.361 -17.094 1.00 87.12 109 ALA A N 1
ATOM 909 C CA . ALA A 1 109 ? 3.987 6.321 -18.542 1.00 87.12 109 ALA A CA 1
ATOM 910 C C . ALA A 1 109 ? 4.604 5.009 -19.051 1.00 87.12 109 ALA A C 1
ATOM 912 O O . ALA A 1 109 ? 5.493 4.417 -18.438 1.00 87.12 109 ALA A O 1
ATOM 913 N N . ALA A 1 110 ? 4.158 4.550 -20.224 1.00 81.12 110 ALA A N 1
ATOM 914 C CA . ALA A 1 110 ? 4.771 3.397 -20.870 1.00 81.12 110 ALA A CA 1
ATOM 915 C C . ALA A 1 110 ? 6.255 3.689 -21.153 1.00 81.12 110 ALA A C 1
ATOM 917 O O . ALA A 1 110 ? 6.588 4.488 -22.033 1.00 81.12 110 ALA A O 1
ATOM 918 N N . VAL A 1 111 ? 7.150 3.032 -20.414 1.00 66.56 111 VAL A N 1
ATOM 919 C CA . VAL A 1 111 ? 8.585 3.278 -20.547 1.00 66.56 111 VAL A CA 1
ATOM 920 C C . VAL A 1 111 ? 9.138 2.526 -21.753 1.00 66.56 111 VAL A C 1
ATOM 922 O O . VAL A 1 111 ? 9.205 1.296 -21.788 1.00 66.56 111 VAL A O 1
ATOM 925 N N . ASN A 1 112 ? 9.588 3.278 -22.757 1.00 59.47 112 ASN A N 1
ATOM 926 C CA . ASN A 1 112 ? 10.356 2.735 -23.872 1.00 59.47 112 ASN A CA 1
ATOM 927 C C . ASN A 1 112 ? 11.824 2.591 -23.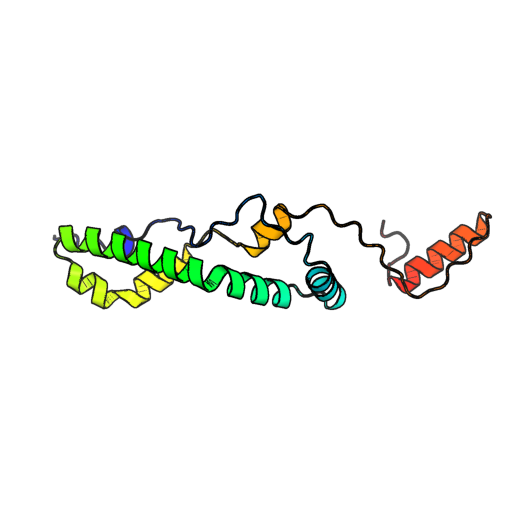457 1.00 59.47 112 ASN A C 1
ATOM 929 O O . ASN A 1 112 ? 12.623 3.508 -23.639 1.00 59.47 112 ASN A O 1
ATOM 933 N N . MET A 1 113 ? 12.194 1.433 -22.909 1.00 62.69 113 MET A N 1
ATOM 934 C CA . MET A 1 113 ? 13.591 1.156 -22.575 1.00 62.69 113 MET A CA 1
ATOM 935 C C . MET A 1 113 ? 14.355 0.591 -23.774 1.00 62.69 113 MET A C 1
ATOM 937 O O . MET A 1 113 ? 14.058 -0.492 -24.285 1.00 62.69 113 MET A O 1
ATOM 941 N N . TYR A 1 114 ? 15.400 1.300 -24.197 1.00 62.88 114 TYR A N 1
ATOM 942 C CA . TYR A 1 114 ? 16.343 0.807 -25.196 1.00 62.88 114 TYR A CA 1
ATOM 943 C C . TYR A 1 114 ? 17.407 -0.053 -24.515 1.00 62.88 114 TYR A C 1
ATOM 945 O O . TYR A 1 114 ? 18.438 0.436 -24.057 1.00 62.88 114 TYR A O 1
ATOM 953 N N . TYR A 1 115 ? 17.168 -1.362 -24.455 1.00 63.50 115 TYR A N 1
ATOM 954 C CA . TYR A 1 115 ? 18.174 -2.297 -23.962 1.00 63.50 115 TYR A CA 1
ATOM 955 C C . TYR A 1 115 ? 19.294 -2.463 -24.995 1.00 63.50 115 TYR A C 1
ATOM 957 O O . TYR A 1 115 ? 19.096 -3.074 -26.048 1.00 63.50 115 TYR A O 1
ATOM 965 N N . SER A 1 116 ? 20.486 -1.941 -24.697 1.00 67.62 116 SER A N 1
ATOM 966 C CA . SER A 1 116 ? 21.681 -2.222 -25.493 1.00 67.62 116 SER A CA 1
ATOM 967 C C . SER A 1 116 ? 22.248 -3.588 -25.096 1.00 67.62 116 SER A C 1
ATOM 969 O O . SER A 1 116 ? 22.725 -3.736 -23.971 1.00 67.62 116 SER A O 1
ATOM 971 N N . PRO A 1 117 ? 22.302 -4.589 -25.996 1.00 66.56 117 PRO A N 1
ATOM 972 C CA . PRO A 1 117 ? 22.853 -5.906 -25.671 1.00 66.56 117 PRO A CA 1
ATOM 973 C C . PRO A 1 117 ? 24.383 -5.914 -25.484 1.00 66.56 117 PRO A C 1
ATOM 975 O O . PRO A 1 117 ? 24.998 -6.981 -25.537 1.00 66.56 117 PRO A O 1
ATOM 978 N N . GLY A 1 118 ? 25.033 -4.742 -25.428 1.00 71.56 118 GLY A N 1
ATOM 979 C CA . GLY A 1 118 ? 26.494 -4.579 -25.436 1.00 71.56 118 GLY A CA 1
ATOM 980 C C . GLY A 1 118 ? 27.178 -5.113 -26.701 1.00 71.56 118 GLY A C 1
ATOM 981 O O . GLY A 1 118 ? 28.401 -5.112 -26.814 1.00 71.56 118 GLY A O 1
ATOM 982 N N . THR A 1 119 ? 26.394 -5.591 -27.668 1.00 70.19 119 THR A N 1
ATOM 983 C CA . THR A 1 119 ? 26.873 -6.227 -28.888 1.00 70.19 119 THR A CA 1
ATOM 984 C C . THR A 1 119 ? 26.814 -5.211 -30.009 1.00 70.19 119 THR A C 1
ATOM 986 O O . THR A 1 119 ? 25.740 -4.723 -30.352 1.00 70.19 119 THR A O 1
ATOM 989 N N . LYS A 1 120 ? 27.963 -4.914 -30.618 1.00 73.31 120 LYS A N 1
ATOM 990 C CA . LYS A 1 120 ? 28.010 -4.038 -31.788 1.00 73.31 120 LYS A CA 1
ATOM 991 C C . LYS A 1 120 ? 27.268 -4.704 -32.950 1.00 73.31 120 LYS A C 1
ATOM 993 O O . LYS A 1 120 ? 27.681 -5.756 -33.448 1.00 73.31 120 LYS A O 1
ATOM 998 N N . ILE A 1 121 ? 26.166 -4.094 -33.367 1.00 68.38 121 ILE A N 1
ATOM 999 C CA . ILE A 1 121 ? 25.436 -4.473 -34.574 1.00 68.38 121 ILE A CA 1
ATOM 1000 C C . ILE A 1 121 ? 25.959 -3.574 -35.691 1.00 68.38 121 ILE A C 1
ATOM 1002 O O . ILE A 1 121 ? 25.951 -2.354 -35.567 1.00 68.38 121 ILE A O 1
ATOM 1006 N N . GLU A 1 122 ? 26.486 -4.170 -36.756 1.00 67.00 122 GLU A N 1
ATOM 1007 C CA . GLU A 1 122 ? 26.982 -3.405 -37.899 1.00 67.00 122 GLU A CA 1
ATOM 1008 C C . GLU A 1 122 ? 25.798 -2.885 -38.727 1.00 67.00 122 GLU A C 1
ATOM 1010 O O . GLU A 1 122 ? 24.990 -3.671 -39.226 1.00 67.00 122 GLU A O 1
ATOM 1015 N N . GLU A 1 123 ? 25.705 -1.564 -38.898 1.00 57.72 123 GLU A N 1
ATOM 1016 C CA . GLU A 1 123 ? 24.772 -0.927 -39.831 1.00 57.72 123 GLU A CA 1
ATOM 1017 C C . GLU A 1 123 ? 25.291 -1.074 -41.266 1.00 57.72 123 GLU A C 1
ATOM 1019 O O . GLU A 1 123 ? 26.002 -0.219 -41.792 1.00 57.72 123 GLU A O 1
ATOM 1024 N N . ARG A 1 124 ? 24.957 -2.185 -41.928 1.00 59.28 124 ARG A N 1
ATOM 1025 C CA . ARG A 1 124 ? 25.104 -2.310 -43.387 1.00 59.28 124 ARG A CA 1
ATOM 1026 C C . ARG A 1 124 ? 23.851 -2.906 -44.016 1.00 59.28 124 ARG A C 1
ATOM 1028 O O . ARG A 1 124 ? 23.271 -3.870 -43.519 1.00 59.28 124 ARG A O 1
ATOM 1035 N N . ILE A 1 125 ? 23.421 -2.302 -45.122 1.00 53.69 125 ILE A N 1
ATOM 1036 C CA . ILE A 1 125 ? 22.155 -2.607 -45.795 1.00 53.69 125 ILE A CA 1
ATOM 1037 C C . ILE A 1 125 ? 22.351 -3.810 -46.736 1.00 53.69 125 ILE A C 1
ATOM 1039 O O . ILE A 1 125 ? 23.007 -3.696 -47.765 1.00 53.69 125 ILE A O 1
ATOM 1043 N N . GLY A 1 126 ? 21.764 -4.964 -46.389 1.00 62.12 126 GLY A N 1
ATOM 1044 C CA . GLY A 1 126 ? 21.713 -6.173 -47.227 1.00 62.12 126 GLY A CA 1
ATOM 1045 C C . GLY A 1 126 ? 20.946 -7.329 -46.557 1.00 62.12 126 GLY A C 1
ATOM 1046 O O . GLY A 1 126 ? 20.956 -7.448 -45.332 1.00 62.12 126 GLY A O 1
ATOM 1047 N N . LYS A 1 127 ? 20.252 -8.183 -47.332 1.00 61.75 127 LYS A N 1
ATOM 1048 C CA . LYS A 1 127 ? 19.388 -9.267 -46.797 1.00 61.75 127 LYS A CA 1
ATOM 1049 C C . LYS A 1 127 ? 20.149 -10.299 -45.949 1.00 61.75 127 LYS A C 1
ATOM 1051 O O . LYS A 1 127 ? 19.674 -10.659 -44.875 1.00 61.75 127 LYS A O 1
ATOM 1056 N N . GLU A 1 128 ? 21.326 -10.738 -46.392 1.00 60.22 128 GLU A N 1
ATOM 1057 C CA . GLU A 1 128 ? 22.167 -11.701 -45.656 1.00 60.22 128 GLU A CA 1
ATOM 1058 C C . GLU A 1 128 ? 22.677 -11.124 -44.326 1.00 60.22 128 GLU A C 1
ATOM 1060 O O . GLU A 1 128 ? 22.690 -11.799 -43.296 1.00 60.22 128 GLU A O 1
ATOM 1065 N N . PHE A 1 129 ? 22.996 -9.829 -44.313 1.00 66.56 129 PHE A N 1
ATOM 1066 C CA . PHE A 1 129 ? 23.463 -9.119 -43.125 1.00 66.56 129 PHE A CA 1
ATOM 1067 C C . PHE A 1 129 ? 22.352 -8.905 -42.098 1.00 66.56 129 PHE A C 1
ATOM 1069 O O . PHE A 1 129 ? 22.600 -9.059 -40.904 1.00 66.56 129 PHE A O 1
ATOM 1076 N N . ARG A 1 130 ? 21.109 -8.652 -42.535 1.00 68.81 130 ARG A N 1
ATOM 1077 C CA . ARG A 1 130 ? 19.950 -8.609 -41.625 1.00 68.81 130 ARG A CA 1
ATOM 1078 C C . ARG A 1 130 ? 19.768 -9.934 -40.888 1.00 68.81 130 ARG A C 1
ATOM 1080 O O . ARG A 1 130 ? 19.602 -9.921 -39.673 1.00 68.81 130 ARG A O 1
ATOM 1087 N N . ALA A 1 131 ? 19.863 -11.067 -41.588 1.00 76.69 131 ALA A N 1
ATOM 1088 C CA . ALA A 1 131 ? 19.767 -12.384 -40.956 1.00 76.69 131 ALA A CA 1
ATOM 1089 C C . ALA A 1 131 ? 20.872 -12.599 -39.903 1.00 76.69 131 ALA A C 1
ATOM 1091 O O . ALA A 1 131 ? 20.596 -13.102 -38.812 1.00 76.69 131 ALA A O 1
ATOM 1092 N N . MET A 1 132 ? 22.099 -12.155 -40.195 1.00 77.62 132 MET A N 1
ATOM 1093 C CA . MET A 1 132 ? 23.223 -12.201 -39.255 1.00 77.62 132 MET A CA 1
ATOM 1094 C C . MET A 1 132 ? 23.051 -11.272 -38.048 1.00 77.62 132 MET A C 1
ATOM 1096 O O . MET A 1 132 ? 23.332 -11.680 -36.920 1.00 77.62 132 MET A O 1
ATOM 1100 N N . SER A 1 133 ? 22.554 -10.052 -38.246 1.00 76.31 133 SER A N 1
ATOM 1101 C CA . SER A 1 133 ? 22.250 -9.120 -37.156 1.00 76.31 133 SER A CA 1
ATOM 1102 C C . SER A 1 133 ? 21.130 -9.654 -36.260 1.00 76.31 133 SER A C 1
ATOM 1104 O O . SER A 1 133 ? 21.301 -9.702 -35.044 1.00 76.31 133 SER A O 1
ATOM 1106 N N . CYS A 1 134 ? 20.041 -10.175 -36.837 1.00 77.75 134 CYS A N 1
ATOM 1107 C CA . CYS A 1 134 ? 18.980 -10.846 -36.081 1.00 77.75 134 CYS A CA 1
ATOM 1108 C C . CYS A 1 134 ? 19.510 -12.069 -35.317 1.00 77.75 134 CYS A C 1
ATOM 1110 O O . CYS A 1 134 ? 19.137 -12.284 -34.166 1.00 77.75 134 CYS A O 1
ATOM 1112 N N . TYR A 1 135 ? 20.413 -12.858 -35.911 1.00 80.31 135 TYR A N 1
ATOM 1113 C CA . TYR A 1 135 ? 21.070 -13.969 -35.218 1.00 80.31 135 TYR A CA 1
ATOM 1114 C C . TYR A 1 135 ? 21.886 -13.496 -34.006 1.00 80.31 135 TYR A C 1
ATOM 1116 O O . TYR A 1 135 ? 21.761 -14.086 -32.930 1.00 80.31 135 TYR A O 1
ATOM 1124 N N . LYS A 1 136 ? 22.685 -12.430 -34.161 1.00 80.25 136 LYS A N 1
ATOM 1125 C CA . LYS A 1 136 ? 23.484 -11.836 -33.076 1.00 80.25 136 LYS A CA 1
ATOM 1126 C C . LYS A 1 136 ? 22.593 -11.323 -31.941 1.00 80.25 136 LYS A C 1
ATOM 1128 O O . LYS A 1 136 ? 22.832 -11.693 -30.796 1.00 80.25 136 LYS A O 1
ATOM 1133 N N . VAL A 1 137 ? 21.536 -10.568 -32.258 1.00 79.19 137 VAL A N 1
ATOM 1134 C CA . VAL A 1 137 ? 20.545 -10.084 -31.275 1.00 79.19 137 VAL A CA 1
ATOM 1135 C C . VAL A 1 137 ? 19.906 -11.255 -30.535 1.00 79.19 137 VAL A C 1
ATOM 1137 O O . VAL A 1 137 ? 19.924 -11.305 -29.309 1.00 79.19 137 VAL A O 1
ATOM 1140 N N . ARG A 1 138 ? 19.419 -12.257 -31.272 1.00 83.19 138 ARG A N 1
ATOM 1141 C CA . ARG A 1 138 ? 18.769 -13.436 -30.694 1.00 83.19 138 ARG A CA 1
ATOM 1142 C C . ARG A 1 138 ? 19.698 -14.207 -29.750 1.00 83.19 138 ARG A C 1
ATOM 1144 O O . ARG A 1 138 ? 19.253 -14.684 -28.712 1.00 83.19 138 ARG A O 1
ATOM 1151 N N . ARG A 1 139 ? 20.986 -14.333 -30.094 1.00 82.81 139 ARG A N 1
ATOM 1152 C CA . ARG A 1 139 ? 21.997 -14.962 -29.227 1.00 82.81 139 ARG A CA 1
ATOM 1153 C C . ARG A 1 139 ? 22.303 -14.124 -27.992 1.00 82.81 139 ARG A C 1
ATOM 1155 O O . ARG A 1 139 ? 22.368 -14.705 -26.913 1.00 82.81 139 ARG A O 1
ATOM 1162 N N . ALA A 1 140 ? 22.459 -12.809 -28.140 1.00 79.88 140 ALA A N 1
ATOM 1163 C CA . ALA A 1 140 ? 22.715 -11.901 -27.023 1.00 79.88 140 ALA A CA 1
ATOM 1164 C C . ALA A 1 140 ? 21.562 -11.922 -26.006 1.00 79.88 140 ALA A C 1
ATOM 1166 O O . ALA A 1 140 ? 21.797 -12.019 -24.807 1.00 79.88 140 ALA A O 1
ATOM 1167 N N . LEU A 1 141 ? 20.321 -11.959 -26.497 1.00 77.94 141 LEU A N 1
ATOM 1168 C CA . LEU A 1 141 ? 19.107 -12.046 -25.681 1.00 77.94 141 LEU A CA 1
ATOM 1169 C C . LEU A 1 141 ? 18.737 -13.483 -25.260 1.00 77.94 141 LEU A C 1
ATOM 1171 O O . LEU A 1 141 ? 17.707 -13.692 -24.630 1.00 77.94 141 LEU A O 1
ATOM 1175 N N . LYS A 1 142 ? 19.546 -14.493 -25.615 1.00 81.94 142 LYS A N 1
ATOM 1176 C CA . LYS A 1 142 ? 19.305 -15.921 -25.314 1.00 81.94 142 LYS A CA 1
ATOM 1177 C C . LYS A 1 142 ? 17.936 -16.461 -25.783 1.00 81.94 142 LYS A C 1
ATOM 1179 O O . LYS A 1 142 ? 17.404 -17.402 -25.200 1.00 81.94 142 LYS A O 1
ATOM 1184 N N . LEU A 1 143 ? 17.390 -15.931 -26.877 1.00 81.44 143 LEU A N 1
ATOM 1185 C CA . LEU A 1 143 ? 16.081 -16.323 -27.415 1.00 81.44 143 LEU A CA 1
ATOM 1186 C C . LEU A 1 143 ? 16.175 -17.556 -28.343 1.00 81.44 143 LEU A C 1
ATOM 1188 O O . LEU A 1 143 ? 17.147 -17.738 -29.097 1.00 81.44 143 LEU A O 1
ATOM 1192 N N . LYS A 1 144 ? 15.148 -18.419 -28.356 1.00 80.81 144 LYS A N 1
ATOM 1193 C CA . LYS A 1 144 ? 15.074 -19.538 -29.319 1.00 80.81 144 LYS A CA 1
ATOM 1194 C C . LYS A 1 144 ? 14.641 -19.035 -30.698 1.00 80.81 144 LYS A C 1
ATOM 1196 O O . LYS A 1 144 ? 13.937 -18.042 -30.829 1.00 80.81 144 LYS A O 1
ATOM 1201 N N . LYS A 1 145 ? 15.101 -19.701 -31.761 1.00 75.81 145 LYS A N 1
ATOM 1202 C CA . LYS A 1 145 ? 14.705 -19.360 -33.137 1.00 75.81 145 LYS A CA 1
ATOM 1203 C C . LYS A 1 145 ? 13.240 -19.769 -33.338 1.00 75.81 145 LYS A C 1
ATOM 1205 O O . LYS A 1 145 ? 12.935 -20.935 -33.115 1.00 75.81 145 LYS A O 1
ATOM 1210 N N . GLY A 1 146 ? 12.379 -18.840 -33.757 1.00 72.06 146 GLY A N 1
ATOM 1211 C CA . GLY A 1 146 ? 10.950 -19.094 -33.994 1.00 72.06 146 GLY A CA 1
ATOM 1212 C C . GLY A 1 146 ? 10.046 -18.967 -32.761 1.00 72.06 146 GLY A C 1
ATOM 1213 O O . GLY A 1 146 ? 8.859 -19.244 -32.862 1.00 72.06 146 GLY A O 1
ATOM 1214 N N . GLN A 1 147 ? 10.585 -18.559 -31.606 1.00 57.97 147 GLN A N 1
ATOM 1215 C CA . GLN A 1 147 ? 9.773 -17.828 -30.634 1.00 57.97 147 GLN A CA 1
ATOM 1216 C C . GLN A 1 147 ? 9.688 -16.396 -31.169 1.00 57.97 147 GLN A C 1
ATOM 1218 O O . GLN A 1 147 ? 10.749 -15.831 -31.441 1.00 57.97 147 GLN A O 1
ATOM 1223 N N . PHE A 1 148 ? 8.467 -15.868 -31.304 1.00 55.00 148 PHE A N 1
ATOM 1224 C CA . PHE A 1 148 ? 8.098 -14.562 -31.884 1.00 55.00 148 PHE A CA 1
ATOM 1225 C C . PHE A 1 148 ? 8.081 -14.500 -33.41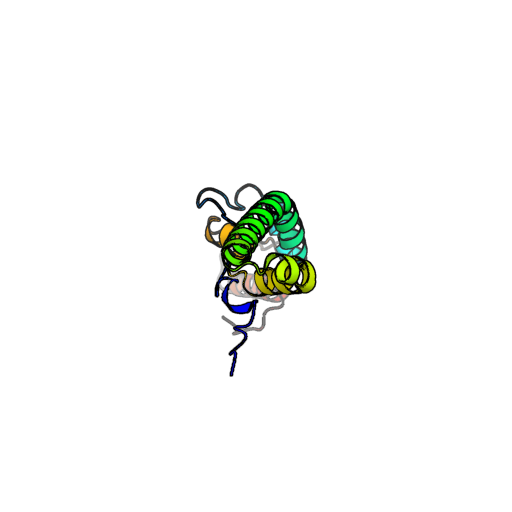9 1.00 55.00 148 PHE A C 1
ATOM 1227 O O . PHE A 1 148 ? 9.089 -14.872 -34.067 1.00 55.00 148 PHE A O 1
#

pLDDT: mean 86.83, std 13.42, range [35.0, 97.94]

Organism: NCBI:txid47678

Foldseek 3Di:
DPPPPDLVVLQDQAAALDDDDLQAACQVVVVLVVVCVVVVHCVSVLVVQCVVCVVSSVVRLVVSLVSSLVVCVVVVNNVVCVVCVVVSSVSRVVRHPDDNSVSNHVSYDDDDDDDDLVDDQDPDDDDVSVVVSVVVVCVSVVHDPPPD